Protein AF-A0A7X1HSL8-F1 (afdb_monomer_lite)

Radius of gyration: 17.23 Å; chains: 1; bounding box: 39×42×43 Å

Sequence (163 aa):
MLNDIFTIHPYFFALANVLEHLDRGTGDLFPFRGVCNALIGDAAIHWCKVFGSDAEATHWKCVIDDHDGFRKFLFDELRTTPTEFHAYWKKMTEFRSNVIAHFNAEHFSNGSTPEFDTAIAAAATAHKYMYRTFPPNVNYIGPMDLVSYGKTASEAVMNRMLV

Structure (mmCIF, N/CA/C/O backbone):
data_AF-A0A7X1HSL8-F1
#
_entry.id   AF-A0A7X1HSL8-F1
#
loop_
_atom_site.group_PDB
_atom_site.id
_atom_site.type_symbol
_atom_site.label_atom_id
_atom_site.label_alt_id
_atom_site.label_comp_id
_atom_site.label_asym_id
_atom_site.label_entity_id
_atom_site.label_seq_id
_atom_site.pdbx_PDB_ins_code
_atom_site.Cartn_x
_atom_site.Cartn_y
_atom_site.Cartn_z
_atom_site.occupancy
_atom_site.B_iso_or_equiv
_atom_site.auth_seq_id
_atom_site.auth_comp_id
_atom_site.auth_asym_id
_atom_site.auth_atom_id
_atom_site.pdbx_PDB_model_num
ATOM 1 N N . MET A 1 1 ? -5.444 -7.918 -1.265 1.00 56.62 1 MET A N 1
ATOM 2 C CA . MET A 1 1 ? -5.455 -6.465 -0.996 1.00 56.62 1 MET A CA 1
ATOM 3 C C . MET A 1 1 ? -4.378 -6.039 -0.005 1.00 56.62 1 MET A C 1
ATOM 5 O O . MET A 1 1 ? -3.454 -5.369 -0.432 1.00 56.62 1 MET A O 1
ATOM 9 N N . LEU A 1 2 ? -4.434 -6.415 1.286 1.00 59.56 2 LEU A N 1
ATOM 10 C CA . LEU A 1 2 ? -3.326 -6.104 2.211 1.00 59.56 2 LEU A CA 1
ATOM 11 C C . LEU A 1 2 ? -2.040 -6.818 1.780 1.00 59.56 2 LEU A C 1
ATOM 13 O O . LEU A 1 2 ? -1.035 -6.151 1.586 1.00 59.56 2 LEU A O 1
ATOM 17 N N . ASN A 1 3 ? -2.114 -8.128 1.507 1.00 61.22 3 ASN A N 1
ATOM 18 C CA . ASN A 1 3 ? -0.989 -8.936 1.008 1.00 61.22 3 ASN A CA 1
ATOM 19 C C . ASN A 1 3 ? -0.291 -8.341 -0.226 1.00 61.22 3 ASN A C 1
ATOM 21 O O . ASN A 1 3 ? 0.915 -8.514 -0.365 1.00 61.22 3 ASN A O 1
ATOM 25 N N . ASP A 1 4 ? -1.024 -7.620 -1.079 1.00 66.31 4 ASP A N 1
ATOM 26 C CA . ASP A 1 4 ? -0.474 -7.060 -2.314 1.00 66.31 4 ASP A CA 1
ATOM 27 C C . ASP A 1 4 ? 0.521 -5.938 -1.987 1.00 66.31 4 ASP A C 1
ATOM 29 O O . ASP A 1 4 ? 1.644 -5.956 -2.485 1.00 66.31 4 ASP A O 1
ATOM 33 N N . ILE A 1 5 ? 0.191 -5.044 -1.041 1.00 67.12 5 ILE A N 1
ATOM 34 C CA . ILE A 1 5 ? 1.102 -3.986 -0.553 1.00 67.12 5 ILE A CA 1
ATOM 35 C C . ILE A 1 5 ? 2.419 -4.597 -0.038 1.00 67.12 5 ILE A C 1
ATOM 37 O O . ILE A 1 5 ? 3.496 -4.050 -0.286 1.00 67.12 5 ILE A O 1
ATOM 41 N N . PHE A 1 6 ? 2.348 -5.761 0.618 1.00 68.44 6 PHE A N 1
ATOM 42 C CA . PHE A 1 6 ? 3.512 -6.452 1.191 1.00 68.44 6 PHE A CA 1
ATOM 43 C C . PHE A 1 6 ? 4.386 -7.175 0.195 1.00 68.44 6 PHE A C 1
ATOM 45 O O . PHE A 1 6 ? 5.554 -7.397 0.487 1.00 68.44 6 PHE A O 1
ATOM 52 N N . THR A 1 7 ? 3.857 -7.563 -0.956 1.00 73.56 7 THR A N 1
ATOM 53 C CA . THR A 1 7 ? 4.684 -8.119 -2.028 1.00 73.56 7 THR A CA 1
ATOM 54 C C . THR A 1 7 ? 5.241 -7.018 -2.915 1.00 73.56 7 THR A C 1
ATOM 56 O O . THR A 1 7 ? 6.411 -7.055 -3.279 1.00 73.56 7 THR A O 1
ATOM 59 N N . ILE A 1 8 ? 4.433 -5.997 -3.209 1.00 81.88 8 ILE A N 1
ATOM 60 C CA . ILE A 1 8 ? 4.773 -4.947 -4.170 1.00 81.88 8 ILE A CA 1
ATOM 61 C C . ILE A 1 8 ? 5.974 -4.129 -3.704 1.00 81.88 8 ILE A C 1
ATOM 63 O O . ILE A 1 8 ? 6.875 -3.860 -4.496 1.00 81.88 8 ILE A O 1
ATOM 67 N N . HIS A 1 9 ? 6.020 -3.739 -2.431 1.00 81.81 9 HIS A N 1
ATOM 68 C CA . HIS A 1 9 ? 7.102 -2.885 -1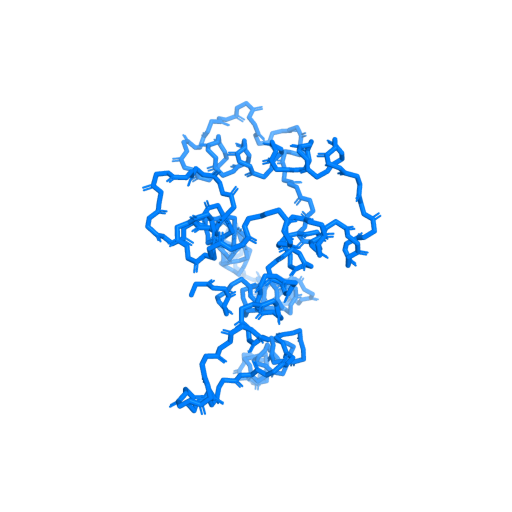.959 1.00 81.81 9 HIS A CA 1
ATOM 69 C C . HIS A 1 9 ? 8.467 -3.600 -1.870 1.00 81.81 9 HIS A C 1
ATOM 71 O O . HIS A 1 9 ? 9.451 -3.058 -2.378 1.00 81.81 9 HIS A O 1
ATOM 77 N N . PRO A 1 10 ? 8.573 -4.826 -1.326 1.00 83.44 10 PRO A N 1
ATOM 78 C CA . PRO A 1 10 ? 9.802 -5.610 -1.428 1.00 83.44 10 PRO A CA 1
ATOM 79 C C . PRO A 1 10 ? 10.209 -5.910 -2.873 1.00 83.44 10 PRO A C 1
ATOM 81 O O . PRO A 1 10 ? 11.396 -5.848 -3.172 1.00 83.44 10 PRO A O 1
ATOM 84 N N . TYR A 1 11 ? 9.262 -6.165 -3.789 1.00 86.31 11 TYR A N 1
ATOM 85 C CA . TYR A 1 11 ? 9.573 -6.289 -5.222 1.00 86.31 11 TYR A CA 1
ATOM 86 C C . TYR A 1 11 ? 10.163 -4.999 -5.783 1.00 86.31 11 TYR A C 1
ATOM 88 O O . TYR A 1 11 ? 11.184 -5.046 -6.467 1.00 86.31 11 TYR A O 1
ATOM 96 N N . PHE A 1 12 ? 9.558 -3.851 -5.461 1.00 87.19 12 PHE A N 1
ATOM 97 C CA . PHE A 1 12 ? 10.081 -2.550 -5.856 1.00 87.19 12 PHE A CA 1
ATOM 98 C C . PHE A 1 12 ? 11.521 -2.378 -5.375 1.00 87.19 12 PHE A C 1
ATOM 100 O O . PHE A 1 12 ? 12.379 -2.074 -6.195 1.00 87.19 12 PHE A O 1
ATOM 107 N N . PHE A 1 13 ? 11.807 -2.608 -4.090 1.00 85.06 13 PHE A N 1
ATOM 108 C CA . PHE A 1 13 ? 13.159 -2.426 -3.560 1.00 85.06 13 PHE A CA 1
ATOM 109 C C . PHE A 1 13 ? 14.166 -3.415 -4.143 1.00 85.06 13 PHE A C 1
ATOM 111 O O . PHE A 1 13 ? 15.287 -3.028 -4.474 1.00 85.06 13 PHE A O 1
ATOM 118 N N . ALA A 1 14 ? 13.772 -4.678 -4.301 1.00 87.81 14 ALA A N 1
ATOM 119 C CA . ALA A 1 14 ? 14.628 -5.704 -4.877 1.00 87.81 14 ALA A CA 1
ATOM 120 C C . ALA A 1 14 ? 15.033 -5.358 -6.319 1.00 87.81 14 ALA A C 1
ATOM 122 O O . ALA A 1 14 ? 16.210 -5.456 -6.658 1.00 87.81 14 ALA A O 1
ATOM 123 N N . LEU A 1 15 ? 14.087 -4.874 -7.131 1.00 89.00 15 LEU A N 1
ATOM 124 C CA . LEU A 1 15 ? 14.354 -4.386 -8.484 1.00 89.00 15 LEU A CA 1
ATOM 125 C C . LEU A 1 15 ? 15.155 -3.079 -8.470 1.00 89.00 15 LEU A C 1
ATOM 127 O O . LEU A 1 15 ? 16.154 -2.978 -9.180 1.00 89.00 15 LEU A O 1
ATOM 131 N N . ALA A 1 16 ? 14.760 -2.109 -7.636 1.00 87.56 16 ALA A N 1
ATOM 132 C CA . ALA A 1 16 ? 15.389 -0.792 -7.516 1.00 87.56 16 ALA A CA 1
ATOM 133 C C . ALA A 1 16 ? 16.899 -0.892 -7.266 1.00 87.56 16 ALA A C 1
ATOM 135 O O . ALA A 1 16 ? 17.678 -0.177 -7.896 1.00 87.56 16 ALA A O 1
ATOM 136 N N . ASN A 1 17 ? 17.310 -1.832 -6.410 1.00 90.00 17 ASN A N 1
ATOM 137 C CA . ASN A 1 17 ? 18.710 -2.063 -6.049 1.00 90.00 17 ASN A CA 1
ATOM 138 C C . ASN A 1 17 ? 19.586 -2.567 -7.204 1.00 90.00 17 ASN A C 1
ATOM 140 O O . ASN A 1 17 ? 20.809 -2.483 -7.120 1.00 90.00 17 ASN A O 1
ATOM 144 N N . VAL A 1 18 ? 18.989 -3.095 -8.274 1.00 90.44 18 VAL A N 1
ATOM 145 C CA . VAL A 1 18 ? 19.715 -3.619 -9.440 1.00 90.44 18 VAL A CA 1
ATOM 146 C C . VAL A 1 18 ? 19.279 -2.962 -10.752 1.00 90.44 18 VAL A C 1
ATOM 148 O O . VAL A 1 18 ? 19.625 -3.456 -11.824 1.00 90.44 18 VAL A O 1
ATOM 151 N N . LEU A 1 19 ? 18.554 -1.837 -10.699 1.00 90.88 19 LEU A N 1
ATOM 152 C CA . LEU A 1 19 ? 18.017 -1.168 -11.891 1.00 90.88 19 LEU A CA 1
ATOM 153 C C . LEU A 1 19 ? 19.094 -0.830 -12.919 1.00 90.88 19 LEU A C 1
ATOM 155 O O . LEU A 1 19 ? 18.887 -1.047 -14.106 1.00 90.88 19 LEU A O 1
ATOM 159 N N . GLU A 1 20 ? 20.262 -0.354 -12.485 1.00 88.62 20 GLU A N 1
ATOM 160 C CA . GLU A 1 20 ? 21.366 -0.038 -13.403 1.00 88.62 20 GLU A CA 1
ATOM 161 C C . GLU A 1 20 ? 21.862 -1.257 -14.184 1.00 88.62 20 GLU A C 1
ATOM 163 O O . GLU A 1 20 ? 22.353 -1.129 -15.306 1.00 88.62 20 GLU A O 1
ATOM 168 N N . HIS A 1 21 ? 21.768 -2.444 -13.584 1.00 90.94 21 HIS A N 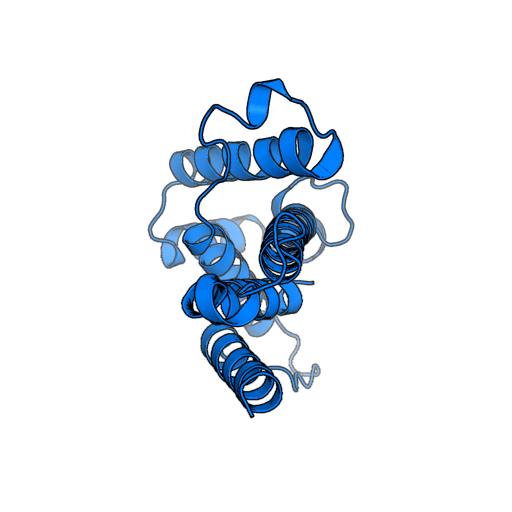1
ATOM 169 C CA . HIS A 1 21 ? 22.098 -3.690 -14.253 1.00 90.94 21 HIS A CA 1
ATOM 170 C C . HIS A 1 21 ? 20.974 -4.111 -15.202 1.00 90.94 21 HIS A C 1
ATOM 172 O O . HIS A 1 21 ? 21.245 -4.398 -16.365 1.00 90.94 21 HIS A O 1
ATOM 178 N N . LEU A 1 22 ? 19.728 -4.098 -14.721 1.00 90.25 22 LEU A N 1
ATOM 179 C CA . LEU A 1 22 ? 18.558 -4.555 -15.471 1.00 90.25 22 LEU A CA 1
ATOM 180 C C . LEU A 1 22 ? 18.222 -3.667 -16.681 1.00 90.25 22 LEU A C 1
ATOM 182 O O . LEU A 1 22 ? 17.864 -4.181 -17.737 1.00 90.25 22 LEU A O 1
ATOM 186 N N . ASP A 1 23 ? 18.375 -2.348 -16.560 1.00 93.19 23 ASP A N 1
ATOM 187 C CA . ASP A 1 23 ? 18.112 -1.392 -17.645 1.00 93.19 23 ASP A CA 1
ATOM 188 C C . ASP A 1 23 ? 19.341 -1.156 -18.545 1.00 93.19 23 ASP A C 1
ATOM 190 O O . ASP A 1 23 ? 19.285 -0.368 -19.498 1.00 93.19 23 ASP A O 1
ATOM 194 N N . ARG A 1 24 ? 20.471 -1.831 -18.291 1.00 93.00 24 ARG A N 1
ATOM 195 C CA . ARG A 1 24 ? 21.698 -1.642 -19.07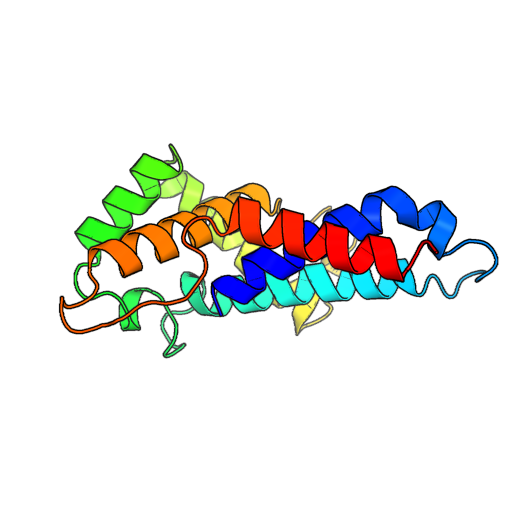4 1.00 93.00 24 ARG A CA 1
ATOM 196 C C . ARG A 1 24 ? 21.464 -1.972 -20.548 1.00 93.00 24 ARG A C 1
ATOM 198 O O . ARG A 1 24 ? 21.012 -3.054 -20.897 1.00 93.00 24 ARG A O 1
ATOM 205 N N . GLY A 1 25 ? 21.857 -1.053 -21.430 1.00 92.25 25 GLY A N 1
ATOM 206 C CA . GLY A 1 25 ? 21.766 -1.254 -22.881 1.00 92.25 25 GLY A CA 1
ATOM 207 C C . GLY A 1 25 ? 20.358 -1.080 -23.458 1.00 92.25 25 GLY A C 1
ATOM 208 O O . GLY A 1 25 ? 20.172 -1.302 -24.650 1.00 92.25 25 GLY A O 1
ATOM 209 N N . THR A 1 26 ? 19.385 -0.645 -22.651 1.00 91.56 26 THR A N 1
ATOM 210 C CA . THR A 1 26 ? 18.005 -0.392 -23.105 1.00 91.56 26 THR A CA 1
ATOM 211 C C . THR A 1 26 ? 17.788 1.023 -23.660 1.00 91.56 26 THR A C 1
ATOM 213 O O . THR A 1 26 ? 16.704 1.335 -24.150 1.00 91.56 26 THR A O 1
ATOM 216 N N . GLY A 1 27 ? 18.818 1.879 -23.629 1.00 90.19 27 GLY A N 1
ATOM 217 C CA . GLY A 1 27 ? 18.714 3.280 -24.041 1.00 90.19 27 GLY A CA 1
ATOM 218 C C . GLY A 1 27 ? 17.724 4.042 -23.160 1.00 90.19 27 GLY A C 1
ATOM 219 O O . GLY A 1 27 ? 17.715 3.854 -21.947 1.00 90.19 27 GLY A O 1
ATOM 220 N N . ASP A 1 28 ? 16.865 4.850 -23.780 1.00 90.38 28 ASP A N 1
ATOM 221 C CA . ASP A 1 28 ? 15.856 5.653 -23.076 1.00 90.38 28 ASP A CA 1
ATOM 222 C C . ASP A 1 28 ? 14.561 4.882 -22.752 1.00 90.38 28 ASP A C 1
ATOM 224 O O . ASP A 1 28 ? 13.584 5.468 -22.285 1.00 90.38 28 ASP A O 1
ATOM 228 N N . LEU A 1 29 ? 14.521 3.568 -23.011 1.00 90.56 29 LEU A N 1
ATOM 229 C CA . LEU A 1 29 ? 13.329 2.750 -22.764 1.00 90.56 29 LEU A CA 1
ATOM 230 C C . LEU A 1 29 ? 13.120 2.442 -21.275 1.00 90.56 29 LEU A C 1
ATOM 232 O O . LEU A 1 29 ? 11.973 2.317 -20.854 1.00 90.56 29 LEU A O 1
ATOM 236 N N . PHE A 1 30 ? 14.207 2.298 -20.503 1.00 90.56 30 PHE A N 1
ATOM 237 C CA . PHE A 1 30 ? 14.221 2.019 -19.055 1.00 90.56 30 PHE A CA 1
ATOM 238 C C . PHE A 1 30 ? 13.086 1.088 -18.565 1.00 90.56 30 PHE A C 1
ATOM 240 O O . PHE A 1 30 ? 12.283 1.478 -17.705 1.00 90.56 30 PHE A O 1
ATOM 247 N N . PRO A 1 31 ? 12.953 -0.128 -19.130 1.00 90.81 31 PRO A N 1
ATOM 248 C CA . PRO A 1 31 ? 11.793 -0.985 -18.902 1.00 90.81 31 PRO A CA 1
ATOM 249 C C . PRO A 1 31 ? 11.586 -1.342 -17.424 1.00 90.81 31 PRO A C 1
ATOM 251 O O . PRO A 1 31 ? 10.452 -1.307 -16.944 1.00 90.81 31 PRO A O 1
ATOM 254 N N . PHE A 1 32 ? 12.649 -1.636 -16.671 1.00 91.62 32 PHE A N 1
ATOM 255 C CA . PHE A 1 32 ? 12.536 -2.015 -15.261 1.00 91.62 32 PHE A CA 1
ATOM 256 C C . PHE A 1 32 ? 12.288 -0.814 -14.358 1.00 91.62 32 PHE A C 1
ATOM 258 O O . PHE A 1 32 ? 11.533 -0.933 -13.392 1.00 91.62 32 PHE A O 1
ATOM 265 N N . ARG A 1 33 ? 12.798 0.373 -14.704 1.00 90.69 33 ARG A N 1
ATOM 266 C CA . ARG A 1 33 ? 12.346 1.619 -14.067 1.00 90.69 33 ARG A CA 1
ATOM 267 C C . ARG A 1 33 ? 10.845 1.837 -14.271 1.00 90.69 33 ARG A C 1
ATOM 269 O O . ARG A 1 33 ? 10.156 2.222 -13.328 1.00 90.69 33 ARG A O 1
ATOM 276 N N . GLY A 1 34 ? 10.327 1.551 -15.467 1.00 90.12 34 GLY A N 1
ATOM 277 C CA . GLY A 1 34 ? 8.889 1.561 -15.750 1.00 90.12 34 GLY A CA 1
ATOM 278 C C . GLY A 1 34 ? 8.105 0.600 -14.851 1.00 90.12 34 GLY A C 1
ATOM 279 O O . GLY A 1 34 ? 7.098 0.993 -14.260 1.00 90.12 34 GLY A O 1
ATOM 280 N N . VAL A 1 35 ? 8.605 -0.627 -14.671 1.00 92.00 35 VAL A N 1
ATOM 281 C CA . VAL A 1 35 ? 8.028 -1.615 -13.740 1.00 92.00 35 VAL A CA 1
ATOM 282 C C . VAL A 1 35 ? 8.043 -1.099 -12.299 1.00 92.00 35 VAL A C 1
ATOM 284 O O . VAL A 1 35 ? 7.018 -1.154 -11.626 1.00 92.00 35 VAL A O 1
ATOM 287 N N . CYS A 1 36 ? 9.158 -0.543 -11.824 1.00 91.25 36 CYS A N 1
ATOM 288 C CA . CYS A 1 36 ? 9.262 0.053 -10.490 1.00 91.25 36 CYS A CA 1
ATOM 289 C C . CYS A 1 36 ? 8.233 1.175 -10.264 1.00 91.25 36 CYS A C 1
ATOM 291 O O . CYS A 1 36 ? 7.583 1.210 -9.218 1.00 91.25 36 CYS A O 1
ATOM 293 N N . ASN A 1 37 ? 8.035 2.056 -11.249 1.00 89.38 37 ASN A N 1
ATOM 294 C CA . ASN A 1 37 ? 7.020 3.109 -11.176 1.00 89.38 37 ASN A CA 1
ATOM 295 C C . ASN A 1 37 ? 5.601 2.525 -11.079 1.00 89.38 37 ASN A C 1
ATOM 297 O O . ASN A 1 37 ? 4.798 2.990 -10.269 1.00 89.38 37 ASN A O 1
ATOM 301 N N . ALA A 1 38 ? 5.306 1.483 -11.864 1.00 91.31 38 ALA A N 1
ATOM 302 C CA . ALA A 1 38 ? 4.022 0.787 -11.809 1.00 91.31 38 ALA A CA 1
ATOM 303 C C . ALA A 1 38 ? 3.791 0.114 -10.447 1.00 91.31 38 ALA A C 1
ATOM 305 O O . ALA A 1 38 ? 2.702 0.233 -9.891 1.00 91.31 38 ALA A O 1
ATOM 306 N N . LEU A 1 39 ? 4.818 -0.525 -9.875 1.00 91.88 39 LEU A N 1
ATOM 307 C CA . LEU A 1 39 ? 4.755 -1.140 -8.547 1.00 91.88 39 LEU A CA 1
ATOM 308 C C . LEU A 1 39 ? 4.432 -0.100 -7.463 1.00 91.88 39 LEU A C 1
ATOM 310 O O . LEU A 1 39 ? 3.493 -0.293 -6.699 1.00 91.88 39 LEU A O 1
ATOM 314 N N . ILE A 1 40 ? 5.132 1.038 -7.416 1.00 90.12 40 ILE A N 1
ATOM 315 C CA . ILE A 1 40 ? 4.813 2.105 -6.446 1.00 90.12 40 ILE A CA 1
ATOM 316 C C . ILE A 1 40 ? 3.374 2.606 -6.619 1.00 90.12 40 ILE A C 1
ATOM 318 O O . ILE A 1 40 ? 2.659 2.791 -5.629 1.00 90.12 40 ILE A O 1
ATOM 322 N N . GLY A 1 41 ? 2.941 2.823 -7.864 1.00 92.25 41 GLY A N 1
ATOM 323 C CA . GLY A 1 41 ? 1.576 3.257 -8.152 1.00 92.25 41 GLY A CA 1
ATOM 324 C C . GLY A 1 41 ? 0.535 2.260 -7.650 1.00 92.25 41 GLY A C 1
ATOM 325 O O . GLY A 1 41 ? -0.427 2.647 -6.984 1.00 92.25 41 GLY A O 1
ATOM 326 N N . ASP A 1 42 ? 0.762 0.973 -7.895 1.00 92.62 42 ASP A N 1
ATOM 327 C CA . ASP A 1 42 ? -0.137 -0.092 -7.465 1.00 92.62 42 ASP A CA 1
ATOM 328 C C . ASP A 1 42 ? -0.166 -0.251 -5.936 1.00 92.62 42 ASP A C 1
ATOM 330 O O . ASP A 1 42 ? -1.240 -0.406 -5.350 1.00 92.62 42 ASP A O 1
ATOM 334 N N . ALA A 1 43 ? 0.977 -0.105 -5.257 1.00 91.88 43 ALA A N 1
ATOM 335 C CA . ALA A 1 43 ? 1.025 -0.070 -3.795 1.00 91.88 43 ALA A CA 1
ATOM 336 C C . ALA A 1 43 ? 0.205 1.100 -3.225 1.00 91.88 43 ALA A C 1
ATOM 338 O O . ALA A 1 43 ? -0.565 0.901 -2.283 1.00 91.88 43 ALA A O 1
ATOM 339 N N . ALA A 1 44 ? 0.311 2.302 -3.807 1.00 93.50 44 ALA A N 1
ATOM 340 C CA . ALA A 1 44 ? -0.473 3.462 -3.374 1.00 93.50 44 ALA A CA 1
ATOM 341 C C . ALA A 1 44 ? -1.980 3.247 -3.569 1.00 93.50 44 ALA A C 1
ATOM 343 O O . ALA A 1 44 ? -2.778 3.599 -2.695 1.00 93.50 44 ALA A O 1
ATOM 344 N N . ILE A 1 45 ? -2.380 2.647 -4.696 1.00 93.12 45 ILE A N 1
ATOM 345 C CA . ILE A 1 45 ? -3.780 2.308 -4.983 1.00 93.12 45 ILE A CA 1
ATOM 346 C C . ILE A 1 45 ? -4.302 1.302 -3.957 1.00 93.12 45 ILE A C 1
ATOM 348 O O . ILE A 1 45 ? -5.337 1.551 -3.336 1.00 93.12 45 ILE A O 1
ATOM 352 N N . HIS A 1 46 ? -3.597 0.190 -3.744 1.00 92.44 46 HIS A N 1
ATOM 353 C CA . HIS A 1 46 ? -4.017 -0.840 -2.792 1.00 92.44 46 HIS A CA 1
ATOM 354 C C . HIS A 1 46 ? -4.066 -0.323 -1.357 1.00 92.44 46 HIS A C 1
ATOM 356 O O . HIS A 1 46 ? -5.007 -0.638 -0.628 1.00 92.44 46 HIS A O 1
ATOM 362 N N . TRP A 1 47 ? -3.122 0.533 -0.969 1.00 94.88 47 TRP A N 1
ATOM 363 C CA . TRP A 1 47 ? -3.166 1.196 0.328 1.00 94.88 47 TRP A CA 1
ATOM 364 C C . TRP A 1 47 ? -4.387 2.114 0.452 1.00 94.88 47 TRP A C 1
ATOM 366 O O . TRP A 1 47 ? -5.116 2.047 1.442 1.00 94.88 47 TRP A O 1
ATOM 376 N N . CYS A 1 48 ? -4.686 2.911 -0.578 1.00 94.69 48 CYS A N 1
ATOM 377 C CA . CYS A 1 48 ? -5.857 3.790 -0.592 1.00 94.69 48 CYS A CA 1
ATOM 378 C C . CYS A 1 48 ? -7.196 3.033 -0.605 1.00 94.69 48 CYS A C 1
ATOM 380 O O . CYS A 1 48 ? -8.182 3.582 -0.122 1.00 94.69 48 CYS A O 1
ATOM 382 N N . LYS A 1 49 ? -7.255 1.789 -1.093 1.00 92.88 49 LYS A N 1
ATOM 383 C CA . LYS A 1 49 ? -8.457 0.940 -0.968 1.00 92.88 49 LYS A CA 1
ATOM 384 C C . LYS A 1 49 ? -8.751 0.532 0.479 1.00 92.88 49 LYS A C 1
ATOM 386 O O . LYS A 1 49 ? -9.904 0.282 0.818 1.00 92.88 49 LYS A O 1
ATOM 391 N N . VAL A 1 50 ? -7.719 0.449 1.323 1.00 93.75 50 VAL A N 1
ATOM 392 C CA . VAL A 1 50 ? -7.849 0.122 2.752 1.00 93.75 50 VAL A CA 1
ATOM 393 C C . VAL A 1 50 ? -8.069 1.384 3.578 1.00 93.75 50 VAL A C 1
ATOM 395 O O . VAL A 1 50 ? -8.948 1.408 4.430 1.00 93.75 50 VAL A O 1
ATOM 398 N N . PHE A 1 51 ? -7.252 2.416 3.357 1.00 95.44 51 PHE A N 1
ATOM 399 C CA . PHE A 1 51 ? -7.138 3.576 4.249 1.00 95.44 51 PHE A CA 1
ATOM 400 C C . PHE A 1 51 ? -7.614 4.895 3.642 1.00 95.44 51 PHE A C 1
ATOM 402 O O . PHE A 1 51 ? -7.652 5.893 4.352 1.00 95.44 51 PHE A O 1
ATOM 409 N N . GLY A 1 52 ? -7.923 4.932 2.346 1.00 94.38 52 GLY A N 1
ATOM 410 C CA . GLY A 1 52 ? -8.278 6.148 1.620 1.00 94.38 52 GLY A CA 1
ATOM 411 C C . GLY A 1 52 ? -9.702 6.614 1.910 1.00 94.38 52 GLY A C 1
ATOM 412 O O . GLY A 1 52 ? -9.964 7.207 2.952 1.00 94.38 52 GLY A O 1
ATOM 413 N N . SER A 1 53 ? -10.604 6.414 0.947 1.00 91.00 53 SER A N 1
ATOM 414 C CA . SER A 1 53 ? -12.020 6.764 1.102 1.00 91.00 53 SER A CA 1
ATOM 415 C C . SER A 1 53 ? -12.781 5.602 1.732 1.00 91.00 53 SER A C 1
ATOM 417 O O . SER A 1 53 ? -12.577 4.452 1.350 1.00 91.00 53 SER A O 1
ATOM 419 N N . ASP A 1 54 ? -13.700 5.906 2.647 1.00 89.56 54 ASP A N 1
ATOM 420 C CA . ASP A 1 54 ? -14.602 4.923 3.254 1.00 89.56 54 ASP A CA 1
ATOM 421 C C . ASP A 1 54 ? -15.784 4.520 2.362 1.00 89.56 54 ASP A C 1
ATOM 423 O O . ASP A 1 54 ? -16.639 3.753 2.791 1.00 89.56 54 ASP A O 1
ATOM 427 N N . ALA A 1 55 ? -15.803 4.975 1.105 1.00 89.69 55 ALA A N 1
ATOM 428 C CA . ALA A 1 55 ? -16.711 4.469 0.081 1.00 89.69 55 ALA A CA 1
ATOM 429 C C . ALA A 1 55 ? -16.295 3.088 -0.467 1.00 89.69 55 ALA A C 1
ATOM 431 O O . ALA A 1 55 ? -17.115 2.391 -1.063 1.00 89.69 55 ALA A O 1
ATOM 432 N N . GLU A 1 56 ? -15.033 2.686 -0.290 1.00 87.25 56 GLU A N 1
ATOM 433 C CA . GLU A 1 56 ? -14.542 1.382 -0.735 1.00 87.25 56 GLU A CA 1
ATOM 434 C C . GLU A 1 56 ? -15.018 0.285 0.225 1.00 87.25 56 GLU A C 1
ATOM 436 O O . GLU A 1 56 ? -14.766 0.355 1.424 1.00 87.25 56 GLU A O 1
ATOM 441 N N . ALA A 1 57 ? -15.634 -0.785 -0.289 1.00 88.75 57 ALA A N 1
ATOM 442 C CA . ALA A 1 57 ? -16.092 -1.909 0.544 1.00 88.75 57 ALA A CA 1
ATOM 443 C C . ALA A 1 57 ? -14.950 -2.581 1.329 1.00 88.75 57 ALA A C 1
ATOM 445 O O . ALA A 1 57 ? -15.162 -3.237 2.346 1.00 88.75 57 ALA A O 1
ATOM 446 N N . THR A 1 58 ? -13.726 -2.421 0.838 1.00 88.50 58 THR A N 1
ATOM 447 C CA . THR A 1 58 ? -12.507 -2.940 1.445 1.00 88.50 58 THR A CA 1
ATOM 448 C C . THR A 1 58 ? -11.857 -1.986 2.444 1.00 88.50 58 THR A C 1
ATOM 450 O O . THR A 1 58 ? -10.820 -2.320 3.021 1.00 88.50 58 THR A O 1
ATOM 453 N N . HIS A 1 59 ? -12.424 -0.794 2.630 1.00 94.12 59 HIS A N 1
ATOM 454 C CA . HIS A 1 59 ? -11.920 0.175 3.584 1.00 94.12 59 HIS A CA 1
ATOM 455 C C . HIS A 1 59 ? -11.964 -0.409 4.999 1.00 94.12 59 HIS A C 1
ATOM 457 O O . HIS A 1 59 ? -12.890 -1.137 5.355 1.00 94.12 59 HIS A O 1
ATOM 463 N N . TRP A 1 60 ? -10.985 -0.076 5.841 1.00 93.88 60 TRP A N 1
ATOM 464 C CA . TRP A 1 60 ? -10.867 -0.684 7.171 1.00 93.88 60 TRP A CA 1
ATOM 465 C C . TRP A 1 60 ? -12.124 -0.477 8.032 1.00 93.88 60 TRP A C 1
ATOM 467 O O . TRP A 1 60 ? -12.504 -1.389 8.755 1.00 93.88 60 TRP A O 1
ATOM 477 N N . LYS A 1 61 ? -12.823 0.663 7.897 1.00 93.69 61 LYS A N 1
ATOM 478 C CA . LYS A 1 61 ? -14.111 0.921 8.586 1.00 93.69 61 LYS A CA 1
ATOM 479 C C . LYS A 1 61 ? -15.278 0.047 8.104 1.00 93.69 61 LYS A C 1
ATOM 481 O O . LYS A 1 61 ? -16.327 0.012 8.727 1.00 93.69 61 LYS A O 1
ATOM 486 N N . CYS A 1 62 ? -15.159 -0.574 6.938 1.00 91.69 62 CYS A N 1
ATOM 487 C CA . CYS A 1 62 ? -16.185 -1.475 6.414 1.00 91.69 62 CYS A CA 1
ATOM 488 C C . CYS A 1 62 ? -15.914 -2.928 6.814 1.00 91.69 62 CYS A C 1
ATOM 490 O O . CYS A 1 62 ? -16.805 -3.765 6.721 1.00 91.69 62 CYS A O 1
ATOM 492 N N . VAL A 1 63 ? -14.678 -3.228 7.220 1.00 88.94 63 VAL A N 1
ATOM 493 C CA . VAL A 1 63 ? -14.196 -4.588 7.484 1.00 88.94 63 VAL A CA 1
ATOM 494 C C . VAL A 1 63 ? -14.000 -4.849 8.979 1.00 88.94 63 VAL A C 1
ATOM 496 O O . VAL A 1 63 ? -14.097 -5.993 9.416 1.00 88.94 63 VAL A O 1
ATOM 499 N N . ILE A 1 64 ? -13.695 -3.817 9.765 1.00 91.12 64 ILE A N 1
ATOM 500 C CA . ILE A 1 64 ? -13.398 -3.922 11.193 1.00 91.12 64 ILE A CA 1
ATOM 501 C C . ILE A 1 64 ? -14.502 -3.224 11.981 1.00 91.12 64 ILE A C 1
ATOM 503 O O . ILE A 1 64 ? -14.636 -2.016 11.862 1.00 91.12 64 ILE A O 1
ATOM 507 N N . ASP A 1 65 ? -15.227 -3.954 12.830 1.00 91.31 65 ASP A N 1
ATOM 508 C CA . ASP A 1 65 ? -16.338 -3.383 13.609 1.00 91.31 65 ASP A CA 1
ATOM 509 C C . ASP A 1 65 ? -15.865 -2.438 14.734 1.00 91.31 65 ASP A C 1
ATOM 511 O O . ASP A 1 65 ? -16.436 -1.368 14.952 1.00 91.31 65 ASP A O 1
ATOM 515 N N . ASP A 1 66 ? -14.803 -2.812 15.459 1.00 94.12 66 ASP A N 1
ATOM 516 C CA . ASP A 1 66 ? -14.234 -2.004 16.548 1.00 94.12 66 ASP A CA 1
ATOM 517 C C . ASP A 1 66 ? -13.279 -0.929 16.005 1.00 94.12 66 ASP A C 1
ATOM 519 O O . ASP A 1 66 ? -12.050 -1.063 16.004 1.00 94.12 66 ASP A O 1
ATOM 523 N N . HIS A 1 67 ? -13.862 0.165 15.513 1.00 95.06 67 HIS A N 1
ATOM 524 C CA . HIS A 1 67 ? -13.106 1.263 14.913 1.00 95.06 67 HIS A CA 1
ATOM 525 C C . HIS A 1 67 ? -12.153 1.967 15.881 1.00 95.06 67 HIS A C 1
ATOM 527 O O . HIS A 1 67 ? -11.046 2.351 15.488 1.00 95.06 67 HIS A O 1
ATOM 533 N N . ASP A 1 68 ? -12.586 2.185 17.120 1.00 95.88 68 ASP A N 1
ATOM 534 C CA . ASP A 1 68 ? -11.807 2.938 18.100 1.00 95.88 68 ASP A CA 1
ATOM 535 C C . ASP A 1 68 ? -10.659 2.087 18.643 1.00 95.88 68 ASP A C 1
ATOM 537 O O . ASP A 1 68 ? -9.526 2.575 18.739 1.00 95.88 68 ASP A O 1
ATOM 541 N N . GLY A 1 69 ? -10.907 0.800 18.904 1.00 95.94 69 GLY A N 1
ATOM 542 C CA . GLY A 1 69 ? -9.857 -0.146 19.263 1.00 95.94 69 GLY A CA 1
ATOM 543 C C . GLY A 1 69 ? 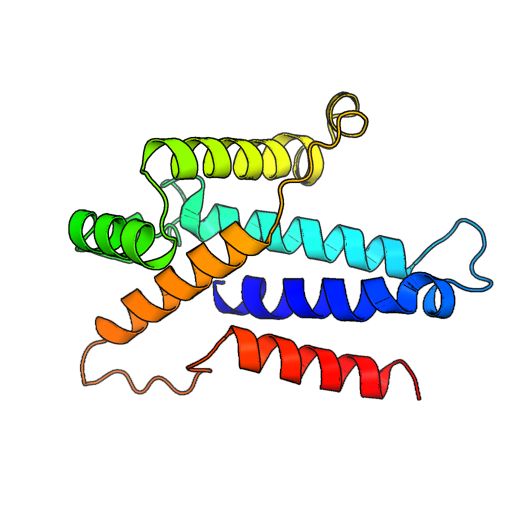-8.842 -0.330 18.141 1.00 95.94 69 GLY A C 1
ATOM 544 O O . GLY A 1 69 ? -7.638 -0.304 18.409 1.00 95.94 69 GLY A O 1
ATOM 545 N N . PHE A 1 70 ? -9.288 -0.421 16.883 1.00 96.19 70 PHE A N 1
ATOM 546 C CA . PHE A 1 70 ? -8.374 -0.490 15.745 1.00 96.19 70 PHE A CA 1
ATOM 547 C C . PHE A 1 70 ? -7.524 0.773 15.594 1.00 96.19 70 PHE A C 1
ATOM 549 O O . PHE A 1 70 ? -6.309 0.667 15.454 1.00 96.19 70 PHE A O 1
ATOM 556 N N . ARG A 1 71 ? -8.117 1.972 15.660 1.00 96.06 71 ARG A N 1
ATOM 557 C CA . ARG A 1 71 ? -7.358 3.234 15.565 1.00 96.06 71 ARG A CA 1
ATOM 558 C C . ARG A 1 71 ? -6.313 3.357 16.658 1.00 96.06 71 ARG A C 1
ATOM 560 O O . ARG A 1 71 ? -5.174 3.713 16.368 1.00 96.06 71 ARG A O 1
ATOM 567 N N . LYS A 1 72 ? -6.692 3.055 17.901 1.00 96.81 72 LYS A N 1
ATOM 568 C CA . LYS A 1 72 ? -5.757 3.069 19.025 1.00 96.81 72 LYS A CA 1
ATOM 569 C C . LYS A 1 72 ? -4.607 2.094 18.779 1.00 96.81 72 LYS A C 1
ATOM 571 O O . LYS A 1 72 ? -3.452 2.490 18.857 1.00 96.81 72 LYS A O 1
ATOM 576 N N . PHE A 1 73 ? -4.927 0.857 18.400 1.00 96.56 73 PHE A N 1
ATOM 577 C CA . PHE A 1 73 ? -3.926 -0.157 18.080 1.00 96.56 73 PHE A CA 1
ATOM 578 C C . PHE A 1 73 ? -2.996 0.274 16.937 1.00 96.56 73 PHE A C 1
ATOM 580 O O . PHE A 1 73 ? -1.784 0.095 17.029 1.00 96.56 73 PHE A O 1
ATOM 587 N N . LEU A 1 74 ? -3.553 0.882 15.885 1.00 96.88 74 LEU A N 1
ATOM 588 C CA . LEU A 1 74 ? -2.806 1.398 14.744 1.00 96.88 74 LEU A CA 1
ATOM 589 C C . LEU A 1 74 ? -1.782 2.449 15.174 1.00 96.88 74 LEU A C 1
ATOM 591 O O . LEU A 1 74 ? -0.608 2.342 14.831 1.00 96.88 74 LEU A O 1
ATOM 595 N N . PHE A 1 75 ? -2.217 3.449 15.934 1.00 97.44 75 PHE A N 1
ATOM 596 C CA . PHE A 1 75 ? -1.356 4.542 16.378 1.00 97.44 75 PHE A CA 1
ATOM 597 C C . PHE A 1 75 ? -0.290 4.082 17.375 1.00 97.44 75 PHE A C 1
ATOM 599 O O . PHE A 1 75 ? 0.863 4.503 17.262 1.00 97.44 75 PHE A O 1
ATOM 606 N N . ASP A 1 76 ? -0.639 3.165 18.280 1.00 97.12 76 ASP A N 1
ATOM 607 C CA . ASP A 1 76 ? 0.296 2.588 19.248 1.00 97.12 76 ASP A CA 1
ATOM 608 C C . ASP A 1 76 ? 1.410 1.783 18.549 1.00 97.12 76 ASP A C 1
ATOM 610 O O . ASP A 1 76 ? 2.592 1.962 18.852 1.00 97.12 76 ASP A O 1
ATOM 614 N N . GLU A 1 77 ? 1.066 0.927 17.579 1.00 95.38 77 GLU A N 1
ATOM 615 C CA . GLU A 1 77 ? 2.046 0.105 16.847 1.00 95.38 77 GLU A CA 1
ATOM 616 C C . GLU A 1 77 ? 2.935 0.947 15.921 1.00 95.38 77 GLU A C 1
ATOM 618 O O . GLU A 1 77 ? 4.140 0.705 15.843 1.00 95.38 77 GLU A O 1
ATOM 623 N N . LEU A 1 78 ? 2.373 1.964 15.257 1.00 95.31 78 LEU A N 1
ATOM 624 C CA . LEU A 1 78 ? 3.134 2.883 14.398 1.00 95.31 78 LEU A CA 1
ATOM 625 C C . LEU A 1 78 ? 3.915 3.935 15.195 1.00 95.31 78 LEU A C 1
ATOM 627 O O . LEU A 1 78 ? 4.730 4.647 14.611 1.00 95.31 78 LEU A O 1
ATOM 631 N N . ARG A 1 79 ? 3.678 4.044 16.511 1.00 96.94 79 ARG A N 1
ATOM 632 C CA . ARG A 1 79 ? 4.235 5.092 17.384 1.00 96.94 79 ARG A CA 1
ATOM 633 C C . ARG A 1 79 ? 3.991 6.492 16.820 1.00 96.94 79 ARG A C 1
ATOM 635 O O . ARG A 1 79 ? 4.893 7.325 16.786 1.00 96.94 79 ARG A O 1
ATOM 642 N N . THR A 1 80 ? 2.768 6.730 16.359 1.00 96.75 80 THR A N 1
ATOM 643 C CA . THR A 1 80 ? 2.363 7.981 15.713 1.00 96.75 80 THR A CA 1
ATOM 644 C C . THR A 1 80 ? 1.123 8.558 16.379 1.00 96.75 80 THR A C 1
ATOM 646 O O . THR A 1 80 ? 0.343 7.847 17.009 1.00 96.75 80 THR A O 1
ATOM 649 N N . THR A 1 81 ? 0.922 9.861 16.245 1.00 97.31 81 THR A N 1
ATOM 650 C CA . THR A 1 81 ? -0.292 10.544 16.690 1.00 97.31 81 THR A CA 1
ATOM 651 C C . THR A 1 81 ? -1.366 10.555 15.594 1.00 97.31 81 THR A C 1
ATOM 653 O O . THR A 1 81 ? -1.050 10.448 14.405 1.00 97.31 81 THR A O 1
ATOM 656 N N . PRO A 1 82 ? -2.650 10.777 15.944 1.00 96.50 82 PRO A N 1
ATOM 657 C CA . PRO A 1 82 ? -3.710 10.932 14.948 1.00 96.50 82 PRO A CA 1
ATOM 658 C C . PRO A 1 82 ? -3.419 12.037 13.922 1.00 96.50 82 PRO A C 1
ATOM 660 O O . PRO A 1 82 ? -3.717 11.883 12.740 1.00 96.50 82 PRO A O 1
ATOM 663 N N . THR A 1 83 ? -2.817 13.145 14.366 1.00 97.69 83 THR A N 1
ATOM 664 C CA . THR A 1 83 ? -2.473 14.288 13.511 1.00 97.69 83 THR A CA 1
ATOM 665 C C . THR A 1 83 ? -1.372 13.938 12.512 1.00 97.69 83 THR A C 1
ATOM 667 O O . THR A 1 83 ? -1.492 14.258 11.331 1.00 97.69 83 THR A O 1
ATOM 670 N N . GLU A 1 84 ? -0.316 13.259 12.959 1.00 97.25 84 GLU A N 1
ATOM 671 C CA . GLU A 1 84 ? 0.784 12.819 12.092 1.00 97.25 84 GLU A CA 1
ATOM 672 C C . GLU A 1 84 ? 0.309 11.786 11.071 1.00 97.25 84 GLU A C 1
ATOM 674 O O . GLU A 1 84 ? 0.578 11.932 9.876 1.00 97.25 84 GLU A O 1
ATOM 679 N N . PHE A 1 85 ? -0.470 10.795 11.513 1.00 97.06 85 PHE A N 1
ATOM 680 C CA . PHE A 1 85 ? -1.039 9.807 10.605 1.00 97.06 85 PHE A CA 1
ATOM 681 C C . PHE A 1 85 ? -1.994 10.450 9.595 1.00 97.06 85 PHE A C 1
ATOM 683 O O . PHE A 1 85 ? -1.981 10.090 8.421 1.00 97.06 85 PHE A O 1
ATOM 690 N N . HIS A 1 86 ? -2.792 11.440 10.006 1.00 96.75 86 HIS A N 1
ATOM 691 C CA . HIS A 1 86 ? -3.647 12.184 9.082 1.00 96.75 86 HIS A CA 1
ATOM 692 C C . HIS A 1 86 ? -2.834 12.972 8.045 1.00 96.75 86 HIS A C 1
ATOM 694 O O . HIS A 1 86 ? -3.175 12.971 6.861 1.00 96.75 86 HIS A O 1
ATOM 700 N N . ALA A 1 87 ? -1.733 13.606 8.457 1.00 96.38 87 ALA A N 1
ATOM 701 C CA . ALA A 1 87 ? -0.832 14.286 7.532 1.00 96.38 87 ALA A CA 1
ATOM 702 C C . ALA A 1 87 ? -0.203 13.305 6.527 1.00 96.38 87 ALA A C 1
ATOM 704 O O . ALA A 1 87 ? -0.111 13.617 5.339 1.00 96.38 87 ALA A O 1
ATOM 705 N N . TYR A 1 88 ? 0.182 12.107 6.977 1.00 96.56 88 TYR A N 1
ATOM 706 C CA . TYR A 1 88 ? 0.658 11.039 6.098 1.00 96.56 88 TYR A CA 1
ATOM 707 C C . TYR A 1 88 ? -0.425 10.558 5.125 1.00 96.56 88 TYR A C 1
ATOM 709 O O . TYR A 1 88 ? -0.206 10.521 3.914 1.00 96.56 88 TYR A O 1
ATOM 717 N N . TRP A 1 89 ? -1.617 10.256 5.640 1.00 96.56 89 TRP A N 1
ATOM 718 C CA . TRP A 1 89 ? -2.777 9.851 4.849 1.00 96.56 89 TRP A CA 1
ATOM 719 C C . TRP A 1 89 ? -3.082 10.859 3.738 1.00 96.56 89 TRP A C 1
ATOM 721 O O . TRP A 1 89 ? -3.317 10.469 2.592 1.00 96.56 89 TRP A O 1
ATOM 731 N N . LYS A 1 90 ? -3.009 12.158 4.046 1.00 95.44 90 LYS A N 1
ATOM 732 C CA . LYS A 1 90 ? -3.202 13.222 3.059 1.00 95.44 90 LYS A CA 1
ATOM 733 C C . LYS A 1 90 ? -2.148 13.155 1.950 1.00 95.44 90 LYS A C 1
ATOM 735 O O . LYS A 1 90 ? -2.516 13.123 0.783 1.00 95.44 90 LYS A O 1
ATOM 740 N N . LYS A 1 91 ? -0.862 13.026 2.296 1.00 94.81 91 LYS A N 1
ATOM 741 C CA . LYS A 1 91 ? 0.218 12.864 1.302 1.00 94.81 91 LYS A CA 1
ATOM 742 C C . LYS A 1 91 ? -0.012 11.653 0.394 1.00 94.81 91 LYS A C 1
ATOM 744 O O . LYS A 1 91 ? 0.108 11.768 -0.821 1.00 94.81 91 LYS A O 1
ATOM 749 N N . MET A 1 92 ? -0.369 10.502 0.968 1.00 95.38 92 MET A N 1
ATOM 750 C CA . MET A 1 92 ? -0.581 9.269 0.202 1.00 95.38 92 MET A CA 1
ATOM 751 C C . MET A 1 92 ? -1.803 9.352 -0.723 1.00 95.38 92 MET A C 1
ATOM 753 O O . MET A 1 92 ? -1.745 8.937 -1.881 1.00 95.38 92 MET A O 1
ATOM 757 N N . THR A 1 93 ? -2.905 9.932 -0.248 1.00 94.94 93 THR A N 1
ATOM 758 C CA . THR A 1 93 ? -4.121 10.107 -1.059 1.00 94.94 93 THR A CA 1
ATOM 759 C C . THR A 1 93 ? -3.955 11.161 -2.154 1.00 94.94 93 THR A C 1
ATOM 761 O O . THR A 1 93 ? -4.449 10.950 -3.266 1.00 94.94 93 THR A O 1
ATOM 764 N N . GLU A 1 94 ? -3.223 12.246 -1.892 1.00 93.19 94 GLU A N 1
ATOM 765 C CA . GLU A 1 94 ? -2.846 13.247 -2.897 1.00 93.19 94 GLU A CA 1
ATOM 766 C C . GLU A 1 94 ? -1.911 12.655 -3.952 1.00 93.19 94 GLU A C 1
ATOM 768 O O . GLU A 1 94 ? -2.146 12.849 -5.142 1.00 93.19 94 GLU A O 1
ATOM 773 N N . PHE A 1 95 ? -0.906 11.876 -3.545 1.00 93.44 95 PHE A N 1
ATOM 774 C CA . PHE A 1 95 ? -0.029 11.159 -4.469 1.00 93.44 95 PHE A CA 1
ATOM 775 C C . PHE A 1 95 ? -0.818 10.216 -5.378 1.00 93.44 95 PHE A C 1
ATOM 777 O O . PHE A 1 95 ? -0.725 10.306 -6.604 1.00 93.44 95 PHE A O 1
ATOM 784 N N . ARG A 1 96 ? -1.677 9.367 -4.799 1.00 93.50 96 ARG A N 1
ATOM 785 C CA . ARG A 1 96 ? -2.539 8.470 -5.577 1.00 93.50 96 ARG A CA 1
ATOM 786 C C . ARG A 1 96 ? -3.418 9.244 -6.558 1.00 93.50 96 ARG A C 1
ATOM 788 O O . ARG A 1 96 ? -3.553 8.829 -7.703 1.00 93.50 96 ARG A O 1
ATOM 795 N N . SER A 1 97 ? -4.036 10.339 -6.125 1.00 92.75 97 SER A N 1
ATOM 796 C CA . SER A 1 97 ? -5.007 11.066 -6.952 1.00 92.75 97 SER A CA 1
ATOM 797 C C . SER A 1 97 ? -4.326 11.879 -8.052 1.00 92.75 97 SER A C 1
ATOM 799 O O . SER A 1 97 ? -4.693 11.772 -9.216 1.00 92.75 97 SER A O 1
ATOM 801 N N . ASN A 1 98 ? -3.308 12.662 -7.704 1.00 90.69 98 ASN A N 1
ATOM 802 C CA . ASN A 1 98 ? -2.707 13.625 -8.622 1.00 90.69 98 ASN A CA 1
ATOM 803 C C . ASN A 1 98 ? -1.613 13.006 -9.489 1.00 90.69 98 ASN A C 1
ATOM 805 O O . ASN A 1 98 ? -1.537 13.320 -10.671 1.00 90.69 98 ASN A O 1
ATOM 809 N N . VAL A 1 99 ? -0.781 12.128 -8.926 1.00 89.50 99 VAL A N 1
ATOM 810 C CA . VAL A 1 99 ? 0.372 11.557 -9.638 1.00 89.50 99 VAL A CA 1
ATOM 811 C C . VAL A 1 99 ? -0.018 10.267 -10.353 1.00 89.50 99 VAL A C 1
ATOM 813 O O . VAL A 1 99 ? 0.269 10.124 -11.537 1.00 89.50 99 VAL A O 1
ATOM 816 N N . ILE A 1 100 ? -0.696 9.346 -9.659 1.00 90.12 100 ILE A N 1
ATOM 817 C CA . ILE A 1 100 ? -0.991 8.008 -10.200 1.00 90.12 100 ILE A CA 1
ATOM 818 C C . ILE A 1 100 ? -2.263 7.984 -11.054 1.00 90.12 100 ILE A C 1
ATOM 820 O O . ILE A 1 100 ? -2.259 7.398 -12.131 1.00 90.12 100 ILE A O 1
ATOM 824 N N . ALA A 1 101 ? -3.360 8.583 -10.584 1.00 88.25 101 ALA A N 1
ATOM 825 C CA . ALA A 1 101 ? -4.644 8.498 -11.281 1.00 88.25 101 ALA A CA 1
ATOM 826 C C . ALA A 1 101 ? -4.800 9.563 -12.376 1.00 88.25 101 ALA A C 1
ATOM 828 O O . ALA A 1 101 ? -5.240 9.245 -13.478 1.00 88.25 101 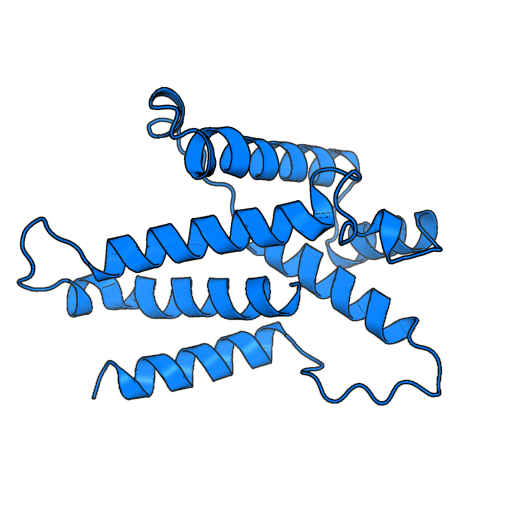ALA A O 1
ATOM 829 N N . HIS A 1 102 ? -4.464 10.821 -12.078 1.00 87.56 102 HIS A N 1
ATOM 830 C CA . HIS A 1 102 ? -4.728 11.943 -12.987 1.00 87.56 102 HIS A CA 1
ATOM 831 C C . HIS A 1 102 ? -3.508 12.413 -13.791 1.00 87.56 102 HIS A C 1
ATOM 833 O O . HIS A 1 102 ? -3.685 13.162 -14.746 1.00 87.56 102 HIS A O 1
ATOM 839 N N . PHE A 1 103 ? -2.291 11.967 -13.453 1.00 84.00 103 PHE A N 1
ATOM 840 C CA . PHE A 1 103 ? -1.047 12.381 -14.120 1.00 84.00 103 PHE A CA 1
ATOM 841 C C . PHE A 1 103 ? -0.875 13.912 -14.213 1.00 84.00 103 PHE A C 1
ATOM 843 O O . PHE A 1 103 ? -0.406 14.452 -15.217 1.00 84.00 103 PHE A O 1
ATOM 850 N N . ASN A 1 104 ? -1.247 14.631 -13.153 1.00 84.00 104 ASN A N 1
ATOM 851 C CA . ASN A 1 104 ? -1.162 16.086 -13.092 1.00 84.00 104 ASN A CA 1
ATOM 852 C C . ASN A 1 104 ? 0.309 16.526 -13.101 1.00 84.00 104 ASN A C 1
ATOM 854 O O . ASN A 1 104 ? 1.032 16.340 -12.119 1.00 84.00 104 ASN A O 1
ATOM 858 N N . ALA A 1 105 ? 0.740 17.136 -14.209 1.00 81.38 105 ALA A N 1
ATOM 859 C CA . ALA A 1 105 ? 2.151 17.407 -14.482 1.00 81.38 105 ALA A CA 1
ATOM 860 C C . ALA A 1 105 ? 2.858 18.240 -13.394 1.00 81.38 105 ALA A C 1
ATOM 862 O O . ALA A 1 105 ? 4.026 18.015 -13.079 1.00 81.38 105 ALA A O 1
ATOM 863 N N . GLU A 1 106 ? 2.127 19.167 -12.778 1.00 81.81 106 GLU A N 1
ATOM 864 C CA . GLU A 1 106 ? 2.592 20.045 -11.698 1.00 81.81 106 GLU A CA 1
ATOM 865 C C . GLU A 1 106 ? 3.021 19.305 -10.417 1.00 81.81 106 GLU A C 1
ATOM 867 O O . GLU A 1 106 ? 3.778 19.850 -9.612 1.00 81.81 106 GLU A O 1
ATOM 872 N N . HIS A 1 107 ? 2.599 18.048 -10.245 1.00 79.31 107 HIS A N 1
ATOM 873 C CA . HIS A 1 107 ? 2.938 17.217 -9.090 1.00 79.31 107 HIS A CA 1
ATOM 874 C C . HIS A 1 107 ? 4.159 16.305 -9.313 1.00 79.31 107 HIS A C 1
ATOM 876 O O . HIS A 1 107 ? 4.627 15.683 -8.361 1.00 79.31 107 HIS A O 1
ATOM 882 N N . PHE A 1 108 ? 4.729 16.232 -10.524 1.00 74.31 108 PHE A N 1
ATOM 883 C CA . PHE A 1 108 ? 5.923 15.403 -10.767 1.00 74.31 108 PHE A CA 1
ATOM 884 C C . PHE A 1 108 ? 7.226 16.059 -10.284 1.00 74.31 108 PHE A C 1
ATOM 886 O O . PHE A 1 108 ? 8.156 15.362 -9.885 1.00 74.31 108 PHE A O 1
ATOM 893 N N . SER A 1 109 ? 7.296 17.391 -10.278 1.00 67.25 109 SER A N 1
ATOM 894 C CA . SER A 1 109 ? 8.534 18.141 -10.004 1.00 67.25 109 SER A CA 1
ATOM 895 C C . SER A 1 109 ? 8.826 18.357 -8.514 1.00 67.25 109 SER A C 1
ATOM 897 O O . SER A 1 109 ? 9.949 18.696 -8.151 1.00 67.25 109 SER A O 1
ATOM 899 N N . ASN A 1 110 ? 7.832 18.165 -7.640 1.00 61.69 110 ASN A N 1
ATOM 900 C CA . ASN A 1 110 ? 7.875 18.627 -6.246 1.00 61.69 110 ASN A CA 1
ATOM 901 C C . ASN A 1 110 ? 8.141 17.518 -5.214 1.00 61.69 110 ASN A C 1
ATOM 903 O O . ASN A 1 110 ? 7.791 17.676 -4.046 1.00 61.69 110 ASN A O 1
ATOM 907 N N . GLY A 1 111 ? 8.724 16.382 -5.616 1.00 60.31 111 GLY A N 1
ATOM 908 C CA . GLY A 1 111 ? 9.000 15.282 -4.681 1.00 60.31 111 GLY A CA 1
ATOM 909 C C . GLY A 1 111 ? 7.732 14.754 -4.000 1.00 60.31 111 GLY A C 1
ATOM 910 O O . GLY A 1 111 ? 7.749 14.413 -2.822 1.00 60.31 111 GLY A O 1
ATOM 911 N N . SER A 1 112 ? 6.609 14.731 -4.725 1.00 70.12 112 SER A N 1
ATOM 912 C CA . SER A 1 112 ? 5.281 14.414 -4.184 1.00 70.12 112 SER A CA 1
ATOM 913 C C . SER A 1 112 ? 5.061 12.930 -3.869 1.00 70.12 112 SER A C 1
ATOM 915 O O . SER A 1 112 ? 3.971 12.560 -3.437 1.00 70.12 112 SER A O 1
ATOM 917 N N . THR A 1 113 ? 6.072 12.080 -4.066 1.00 86.81 113 THR A N 1
ATOM 918 C CA . THR A 1 113 ? 6.024 10.667 -3.682 1.00 86.81 113 THR A CA 1
ATOM 919 C C . THR A 1 113 ? 6.201 10.541 -2.164 1.00 86.81 113 THR A C 1
ATOM 921 O O . THR A 1 113 ? 7.254 10.920 -1.646 1.00 86.81 113 THR A O 1
ATOM 924 N N . PRO A 1 114 ? 5.204 10.027 -1.424 1.00 90.62 114 PRO A N 1
ATOM 925 C CA . PRO A 1 114 ? 5.336 9.770 0.004 1.00 90.62 114 PRO A CA 1
ATOM 926 C C . PRO A 1 114 ? 6.327 8.628 0.244 1.00 90.62 114 PRO A C 1
ATOM 928 O O . PRO A 1 114 ? 6.549 7.788 -0.626 1.00 90.62 114 PRO A O 1
ATOM 931 N N . GLU A 1 115 ? 6.887 8.557 1.449 1.00 89.81 115 GLU A N 1
ATOM 932 C CA . GLU A 1 115 ? 7.580 7.342 1.873 1.00 89.81 115 GLU A CA 1
ATOM 933 C C . GLU A 1 115 ? 6.569 6.200 2.079 1.00 89.81 115 GLU A C 1
ATOM 935 O O . GLU A 1 115 ? 5.399 6.433 2.405 1.00 89.81 115 GLU A O 1
ATOM 940 N N . PHE A 1 116 ? 6.997 4.966 1.820 1.00 90.94 116 PHE A N 1
ATOM 941 C CA . PHE A 1 116 ? 6.124 3.791 1.861 1.00 90.94 116 PHE A CA 1
ATOM 942 C C . PHE A 1 116 ? 6.312 2.940 3.119 1.00 90.94 116 PHE A C 1
ATOM 944 O O . PHE A 1 116 ? 5.497 2.047 3.352 1.00 90.94 116 PHE A O 1
ATOM 951 N N . ASP A 1 117 ? 7.304 3.234 3.957 1.00 89.88 117 ASP A N 1
ATOM 952 C CA . ASP A 1 117 ? 7.557 2.504 5.198 1.00 89.88 117 ASP A CA 1
ATOM 953 C C . ASP A 1 117 ? 6.362 2.655 6.151 1.00 89.88 117 ASP A C 1
ATOM 955 O O . ASP A 1 117 ? 5.872 1.656 6.686 1.00 89.88 117 ASP A O 1
ATOM 959 N N . THR A 1 118 ? 5.795 3.863 6.282 1.00 92.69 118 THR A N 1
ATOM 960 C CA . THR A 1 118 ? 4.560 4.074 7.062 1.00 92.69 118 THR A CA 1
ATOM 961 C C . THR A 1 118 ? 3.368 3.350 6.441 1.00 92.69 118 THR A C 1
ATOM 963 O O . THR A 1 118 ? 2.550 2.792 7.173 1.00 92.69 118 THR A O 1
ATOM 966 N N . ALA A 1 119 ? 3.248 3.301 5.110 1.00 92.88 119 ALA A N 1
ATOM 967 C CA . ALA A 1 119 ? 2.152 2.587 4.449 1.00 92.88 119 ALA A CA 1
ATOM 968 C C . ALA A 1 119 ? 2.195 1.084 4.733 1.00 92.88 119 ALA A C 1
ATOM 970 O O . ALA A 1 119 ? 1.160 0.476 5.018 1.00 92.88 119 ALA A O 1
ATOM 971 N N . ILE A 1 120 ? 3.387 0.497 4.690 1.00 90.19 120 ILE A N 1
ATOM 972 C CA . ILE A 1 120 ? 3.615 -0.923 4.971 1.00 90.19 120 ILE A CA 1
ATOM 973 C C . ILE A 1 120 ? 3.373 -1.209 6.438 1.00 90.19 120 ILE A C 1
ATOM 975 O O . ILE A 1 120 ? 2.653 -2.154 6.752 1.00 90.19 120 ILE A O 1
ATOM 979 N N . ALA A 1 121 ? 3.912 -0.378 7.333 1.00 90.88 121 ALA A N 1
ATOM 980 C CA . ALA A 1 121 ? 3.667 -0.501 8.761 1.00 90.88 121 ALA A CA 1
ATOM 981 C C . ALA A 1 121 ? 2.162 -0.430 9.062 1.00 90.88 121 ALA A C 1
ATOM 983 O O . ALA A 1 121 ? 1.633 -1.297 9.755 1.00 90.88 121 ALA A O 1
ATOM 984 N N . ALA A 1 122 ? 1.442 0.535 8.479 1.00 93.81 122 ALA A N 1
ATOM 985 C CA . ALA A 1 122 ? -0.006 0.670 8.636 1.00 93.81 122 ALA A CA 1
ATOM 986 C C . ALA A 1 122 ? -0.753 -0.578 8.156 1.00 93.81 122 ALA A C 1
ATOM 988 O O . ALA A 1 122 ? -1.594 -1.123 8.874 1.00 93.81 122 ALA A O 1
ATOM 989 N N . ALA A 1 123 ? -0.428 -1.063 6.958 1.00 91.44 123 ALA A N 1
ATOM 990 C CA . ALA A 1 123 ? -1.043 -2.260 6.407 1.00 91.44 123 ALA A CA 1
ATOM 991 C C . ALA A 1 123 ? -0.715 -3.513 7.252 1.00 91.44 123 ALA A C 1
ATOM 993 O O . ALA A 1 123 ? -1.556 -4.406 7.367 1.00 91.44 123 ALA A O 1
ATOM 994 N N . ALA A 1 124 ? 0.475 -3.584 7.868 1.00 88.62 124 ALA A N 1
ATOM 995 C CA . ALA A 1 124 ? 0.935 -4.761 8.605 1.00 88.62 124 ALA A CA 1
ATOM 996 C C . ALA A 1 124 ? 0.194 -4.817 9.929 1.00 88.62 124 ALA A C 1
ATOM 998 O O . ALA A 1 124 ? -0.302 -5.862 10.342 1.00 88.62 124 ALA A O 1
ATOM 999 N N . THR A 1 125 ? 0.041 -3.651 10.546 1.00 91.44 125 THR A N 1
ATOM 1000 C CA . THR A 1 125 ? -0.766 -3.457 11.738 1.00 91.44 125 THR A CA 1
ATOM 1001 C C . THR A 1 125 ? -2.239 -3.764 11.480 1.00 91.44 125 THR A C 1
ATOM 1003 O O . THR A 1 125 ? -2.859 -4.444 12.297 1.00 91.44 125 THR A O 1
ATOM 1006 N N . ALA A 1 126 ? -2.797 -3.355 10.335 1.00 91.62 126 ALA A N 1
ATOM 1007 C CA . ALA A 1 126 ? -4.160 -3.727 9.945 1.00 91.62 126 ALA A CA 1
ATOM 1008 C C . ALA A 1 126 ? -4.331 -5.239 9.807 1.00 91.62 126 ALA A C 1
ATOM 1010 O O . ALA A 1 126 ? -5.251 -5.807 10.394 1.00 91.62 126 ALA A O 1
ATOM 1011 N N . HIS A 1 127 ? -3.417 -5.911 9.109 1.00 88.56 127 HIS A N 1
ATOM 1012 C CA . HIS A 1 127 ? -3.446 -7.368 8.993 1.00 88.56 127 HIS A CA 1
ATOM 1013 C C . HIS A 1 127 ? -3.318 -8.065 10.352 1.00 88.56 127 HIS A C 1
ATOM 1015 O O . HIS A 1 127 ? -4.121 -8.940 10.674 1.00 88.56 127 HIS A O 1
ATOM 1021 N N . LYS A 1 128 ? -2.372 -7.621 11.185 1.00 88.50 128 LYS A N 1
ATOM 1022 C CA . LYS A 1 128 ? -2.159 -8.128 12.546 1.00 88.50 128 LYS A CA 1
ATOM 1023 C C . LYS A 1 128 ? -3.407 -7.969 13.414 1.00 88.50 128 LYS A C 1
ATOM 1025 O O . LYS A 1 128 ? -3.724 -8.877 14.181 1.00 88.50 128 LYS A O 1
ATOM 1030 N N . TYR A 1 129 ? -4.111 -6.842 13.307 1.00 91.31 129 TYR A N 1
ATOM 1031 C CA . TYR A 1 129 ? -5.364 -6.618 14.027 1.00 91.31 129 TYR A CA 1
ATOM 1032 C C . TYR A 1 129 ? -6.466 -7.557 13.525 1.00 91.31 129 TYR A C 1
ATOM 1034 O O . TYR A 1 129 ? -7.053 -8.271 14.330 1.00 91.31 129 TYR A O 1
ATOM 1042 N N . MET A 1 130 ? -6.679 -7.633 12.207 1.00 86.81 130 MET A N 1
ATOM 1043 C CA . MET A 1 130 ? -7.682 -8.522 11.605 1.00 86.81 130 MET A CA 1
ATOM 1044 C C . MET A 1 130 ? -7.459 -9.991 11.972 1.00 86.81 130 MET A C 1
ATOM 1046 O O . MET A 1 130 ? -8.406 -10.706 12.278 1.00 86.81 130 MET A O 1
ATOM 1050 N N . TYR A 1 131 ? -6.205 -10.443 11.986 1.00 84.88 131 TYR A N 1
ATOM 1051 C CA . TYR A 1 131 ? -5.882 -11.804 12.398 1.00 84.88 131 TYR A CA 1
ATOM 1052 C C . TYR A 1 131 ? -6.284 -12.078 13.853 1.00 84.88 131 TYR A C 1
ATOM 1054 O O . TYR A 1 131 ? -6.829 -13.135 14.162 1.00 84.88 131 TYR A O 1
ATOM 1062 N N . ARG A 1 132 ? -6.046 -11.122 14.760 1.00 85.94 132 ARG A N 1
ATOM 1063 C CA . ARG A 1 132 ? -6.412 -11.252 16.181 1.00 85.94 132 ARG A CA 1
ATOM 1064 C C . ARG A 1 132 ? -7.919 -11.288 16.407 1.00 85.94 132 ARG A C 1
ATOM 1066 O O . ARG A 1 132 ? -8.350 -11.812 17.429 1.00 85.94 132 ARG A O 1
ATOM 1073 N N . THR A 1 133 ? -8.694 -10.727 15.487 1.00 84.44 133 THR A N 1
ATOM 1074 C CA . THR A 1 133 ? -10.156 -10.691 15.561 1.00 84.44 133 THR A CA 1
ATOM 1075 C C . THR A 1 133 ? -10.821 -11.794 14.743 1.00 84.44 133 THR A C 1
ATOM 1077 O O . THR A 1 133 ? -12.051 -11.851 14.703 1.00 84.44 133 THR A O 1
ATOM 1080 N N . PHE A 1 134 ? -10.055 -12.690 14.106 1.00 81.62 134 PHE A N 1
ATOM 1081 C CA . PHE A 1 134 ? -10.646 -13.789 13.355 1.00 81.62 134 PHE A CA 1
ATOM 1082 C C . PHE A 1 134 ? -11.463 -14.722 14.257 1.00 81.62 134 PHE A C 1
ATOM 1084 O O . PHE A 1 134 ? -10.992 -15.137 15.321 1.00 81.62 134 PHE A O 1
ATOM 1091 N N . PRO A 1 135 ? -12.678 -15.102 13.822 1.00 81.25 135 PRO A N 1
ATOM 1092 C CA . PRO A 1 135 ? -13.454 -16.125 14.498 1.00 81.25 135 PRO A CA 1
ATOM 1093 C C . PRO A 1 135 ? -12.669 -17.445 14.620 1.00 81.25 135 PRO A C 1
ATOM 1095 O O . PRO A 1 135 ? -11.964 -17.815 13.678 1.00 81.25 135 PRO A O 1
ATOM 1098 N N . PRO A 1 136 ? -12.829 -18.217 15.713 1.00 82.06 136 PRO A N 1
ATOM 1099 C CA . PRO A 1 136 ? -12.085 -19.467 15.931 1.00 82.06 136 PRO A CA 1
ATOM 1100 C C . PRO A 1 136 ? -12.256 -20.528 14.832 1.00 82.06 136 PRO A C 1
ATOM 1102 O O . PRO A 1 136 ? -11.447 -21.443 14.717 1.00 82.06 136 PRO A O 1
ATOM 1105 N N . ASN A 1 137 ? -13.323 -20.433 14.037 1.00 86.31 137 ASN A N 1
ATOM 1106 C CA . ASN A 1 137 ? -13.620 -21.330 12.921 1.00 86.31 137 ASN A CA 1
ATOM 1107 C C . ASN A 1 137 ? -12.947 -20.920 11.598 1.00 86.31 137 ASN A C 1
ATOM 1109 O O . ASN A 1 137 ? -13.100 -21.627 10.602 1.00 86.31 137 ASN A O 1
ATOM 1113 N N . VAL A 1 138 ? -12.225 -19.798 11.558 1.00 84.25 138 VAL A N 1
ATOM 1114 C CA . VAL A 1 138 ? -11.462 -19.372 10.381 1.00 84.25 138 VAL A CA 1
ATOM 1115 C C . VAL A 1 138 ? -10.074 -20.009 10.418 1.00 84.25 138 VAL A C 1
ATOM 1117 O O . VAL A 1 138 ? -9.233 -19.657 11.240 1.00 84.25 138 VAL A O 1
ATOM 1120 N N . ASN A 1 139 ? -9.812 -20.928 9.486 1.00 83.00 139 ASN A N 1
ATOM 1121 C CA . ASN A 1 139 ? -8.479 -21.494 9.279 1.00 83.00 139 ASN A CA 1
ATOM 1122 C C . ASN A 1 139 ? -7.663 -20.603 8.329 1.00 83.00 139 ASN A C 1
ATOM 1124 O O . ASN A 1 139 ? -7.679 -20.793 7.110 1.00 83.00 139 ASN A O 1
ATOM 1128 N N . TYR A 1 140 ? -6.983 -19.598 8.878 1.00 81.44 140 TYR A N 1
ATOM 1129 C CA . TYR A 1 140 ? -6.101 -18.734 8.098 1.00 81.44 140 TYR A CA 1
ATOM 1130 C C . TYR A 1 140 ? -4.786 -19.455 7.763 1.00 81.44 140 TYR A C 1
ATOM 1132 O O . TYR A 1 140 ? -3.994 -19.766 8.646 1.00 81.44 140 TYR A O 1
ATOM 1140 N N . ILE A 1 141 ? -4.545 -19.686 6.469 1.00 82.62 141 ILE A N 1
ATOM 1141 C CA . ILE A 1 141 ? -3.336 -20.349 5.938 1.00 82.62 141 ILE A CA 1
ATOM 1142 C C . ILE A 1 141 ? -2.325 -19.369 5.325 1.00 82.62 141 ILE A C 1
ATOM 1144 O O . ILE A 1 141 ? -1.360 -19.783 4.683 1.00 82.62 141 ILE A O 1
ATOM 1148 N N . GLY A 1 142 ? -2.583 -18.067 5.439 1.00 78.25 142 GLY A N 1
ATOM 1149 C CA . GLY A 1 142 ? -1.726 -17.053 4.844 1.00 78.25 142 GLY A CA 1
ATOM 1150 C C . GLY A 1 142 ? -0.485 -16.746 5.690 1.00 78.25 142 GLY A C 1
ATOM 1151 O O . GLY A 1 142 ? -0.343 -17.226 6.816 1.00 78.25 142 GLY A O 1
ATOM 1152 N N . PRO A 1 143 ? 0.423 -15.911 5.165 1.00 81.31 143 PRO A N 1
ATOM 1153 C CA . PRO A 1 143 ? 1.591 -15.457 5.909 1.00 81.31 143 PRO A CA 1
ATOM 1154 C C . PRO A 1 143 ? 1.188 -14.698 7.181 1.00 81.31 143 PRO A C 1
ATOM 1156 O O . PRO A 1 143 ? 0.290 -13.852 7.158 1.00 81.31 143 PRO A O 1
ATOM 1159 N N . MET A 1 144 ? 1.865 -15.024 8.284 1.00 78.88 144 MET A N 1
ATOM 1160 C CA . MET A 1 144 ? 1.706 -14.379 9.596 1.00 78.88 144 MET A CA 1
ATOM 1161 C C . MET A 1 144 ? 2.589 -13.143 9.750 1.00 78.88 144 MET A C 1
ATOM 1163 O O . MET A 1 144 ? 2.216 -12.187 10.422 1.00 78.88 144 MET A O 1
ATOM 1167 N N . ASP A 1 145 ? 3.756 -13.176 9.113 1.00 82.38 145 ASP A N 1
ATOM 1168 C CA . ASP A 1 145 ? 4.665 -12.048 8.990 1.00 82.38 145 ASP A CA 1
ATOM 1169 C C . ASP A 1 145 ? 4.747 -11.662 7.515 1.00 82.38 145 ASP A C 1
ATOM 1171 O O . ASP A 1 145 ? 5.410 -12.316 6.703 1.00 82.38 145 ASP A O 1
ATOM 1175 N N . LEU A 1 146 ? 4.024 -10.603 7.167 1.00 80.31 146 LEU A N 1
ATOM 1176 C CA . LEU A 1 146 ? 3.942 -10.130 5.794 1.00 80.31 146 LEU A CA 1
ATOM 1177 C C . LEU A 1 146 ? 5.234 -9.467 5.315 1.00 80.31 146 LEU A C 1
ATOM 1179 O O . LEU A 1 146 ? 5.509 -9.488 4.117 1.00 80.31 146 LEU A O 1
ATOM 1183 N N . VAL A 1 147 ? 6.043 -8.927 6.230 1.00 80.38 147 VAL A N 1
ATOM 1184 C CA . VAL A 1 147 ? 7.341 -8.333 5.894 1.00 80.38 147 VAL A CA 1
ATOM 1185 C C . VAL A 1 147 ? 8.307 -9.440 5.482 1.00 80.38 147 VAL A C 1
ATOM 1187 O O . VAL A 1 147 ? 8.882 -9.388 4.392 1.00 80.38 147 VAL A O 1
ATOM 1190 N N . SER A 1 148 ? 8.428 -10.487 6.303 1.00 84.12 148 SER A N 1
ATOM 1191 C CA . SER A 1 148 ? 9.264 -11.651 5.975 1.00 84.12 148 SER A CA 1
ATOM 1192 C C . SER A 1 148 ? 8.785 -12.371 4.713 1.00 84.12 148 SER A C 1
ATOM 1194 O O . SER A 1 148 ? 9.604 -12.763 3.874 1.00 84.12 148 SER A O 1
ATOM 1196 N N . TYR A 1 149 ? 7.467 -12.513 4.539 1.00 85.81 149 TYR A N 1
ATOM 1197 C CA . TYR A 1 149 ? 6.885 -13.084 3.324 1.00 85.81 149 TYR A CA 1
ATOM 1198 C C . TYR A 1 149 ? 7.259 -12.276 2.079 1.00 85.81 149 TYR A C 1
ATOM 1200 O O . TYR A 1 149 ? 7.783 -12.843 1.121 1.00 85.81 149 TYR A O 1
ATOM 1208 N N . GLY A 1 150 ? 7.053 -10.957 2.107 1.00 85.81 150 GLY A N 1
ATOM 1209 C CA . GLY A 1 150 ? 7.367 -10.072 0.989 1.00 85.81 150 GLY A CA 1
ATOM 1210 C C . GLY A 1 150 ? 8.843 -10.120 0.594 1.00 85.81 150 GLY A C 1
ATOM 1211 O O . GLY A 1 150 ? 9.164 -10.252 -0.588 1.00 85.81 150 GLY A O 1
ATOM 1212 N N . LYS A 1 151 ? 9.749 -10.114 1.580 1.00 86.06 151 LYS A N 1
ATOM 1213 C CA . LYS A 1 151 ? 11.192 -10.268 1.347 1.00 86.06 151 LYS A CA 1
ATOM 1214 C C . LYS A 1 151 ? 11.520 -11.600 0.668 1.00 86.06 151 LYS A C 1
ATOM 1216 O O . LYS A 1 151 ? 12.151 -11.600 -0.385 1.00 86.06 151 LYS A O 1
ATOM 1221 N N . THR A 1 152 ? 11.032 -12.714 1.211 1.00 89.50 152 THR A N 1
ATOM 1222 C CA . THR A 1 152 ? 11.288 -14.060 0.662 1.00 89.50 152 THR A CA 1
ATOM 1223 C C . THR A 1 152 ? 10.742 -14.198 -0.761 1.00 89.50 152 THR A C 1
ATOM 1225 O O . THR A 1 152 ? 11.405 -14.740 -1.645 1.00 89.50 152 THR A O 1
ATOM 1228 N N . ALA A 1 153 ? 9.542 -13.668 -1.007 1.00 88.38 153 ALA A N 1
ATOM 1229 C CA . ALA A 1 153 ? 8.953 -13.642 -2.337 1.00 88.38 153 ALA A CA 1
ATOM 1230 C C . ALA A 1 153 ? 9.810 -12.816 -3.310 1.00 88.38 153 ALA A C 1
ATOM 1232 O O . ALA A 1 153 ? 10.047 -13.252 -4.435 1.00 88.38 153 ALA A O 1
ATOM 1233 N N . SER A 1 154 ? 10.315 -11.652 -2.879 1.00 88.94 154 SER A N 1
ATOM 1234 C CA . SER A 1 154 ? 11.163 -10.800 -3.723 1.00 88.94 154 SER A CA 1
ATOM 1235 C C . SER A 1 154 ? 12.481 -11.480 -4.084 1.00 88.94 154 SER A C 1
ATOM 1237 O O . SER A 1 154 ? 12.882 -11.457 -5.244 1.00 88.94 154 SER A O 1
ATOM 1239 N N . GLU A 1 155 ? 13.107 -12.173 -3.132 1.00 89.75 155 GLU A N 1
ATOM 1240 C CA . GLU A 1 155 ? 14.335 -12.936 -3.358 1.00 89.75 155 GLU A CA 1
ATOM 1241 C C . GLU A 1 155 ? 14.103 -14.054 -4.380 1.00 89.75 155 GLU A C 1
ATOM 1243 O O . GLU A 1 155 ? 14.898 -14.230 -5.302 1.00 89.75 155 GLU A O 1
ATOM 1248 N N . ALA A 1 156 ? 12.979 -14.771 -4.275 1.00 90.12 156 ALA A N 1
ATOM 1249 C CA . ALA A 1 156 ? 12.615 -15.808 -5.234 1.00 90.12 156 ALA A CA 1
ATOM 1250 C C . ALA A 1 156 ? 12.443 -15.260 -6.663 1.00 90.12 156 ALA A C 1
ATOM 1252 O O . ALA A 1 156 ? 12.865 -15.919 -7.615 1.00 90.12 156 ALA A O 1
ATOM 1253 N N . VAL A 1 157 ? 11.866 -14.062 -6.819 1.00 88.88 157 VAL A N 1
ATOM 1254 C CA . VAL A 1 157 ? 11.752 -13.37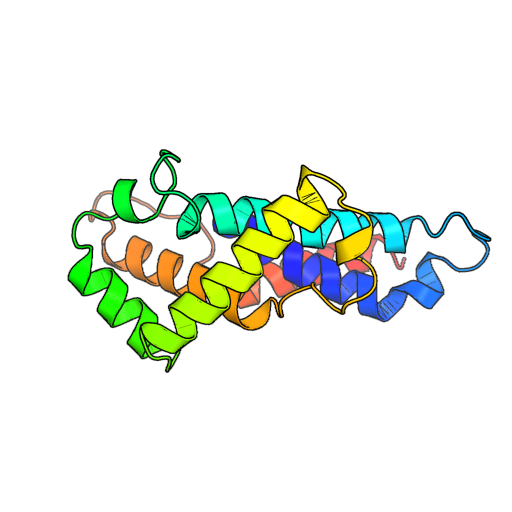8 -8.119 1.00 88.88 157 VAL A CA 1
ATOM 1255 C C . VAL A 1 157 ? 13.132 -12.977 -8.642 1.00 88.88 157 VAL A C 1
ATOM 1257 O O . VAL A 1 157 ? 13.477 -13.328 -9.771 1.00 88.88 157 VAL A O 1
ATOM 1260 N N . MET A 1 158 ? 13.957 -12.316 -7.826 1.00 89.12 158 MET A N 1
ATOM 1261 C CA . MET A 1 158 ? 15.288 -11.866 -8.252 1.00 89.12 158 MET A CA 1
ATOM 1262 C C . MET A 1 158 ? 16.198 -13.030 -8.650 1.00 89.12 158 MET A C 1
ATOM 1264 O O . MET A 1 158 ? 16.890 -12.944 -9.662 1.00 89.12 158 MET A O 1
ATOM 1268 N N . ASN A 1 159 ? 16.122 -14.154 -7.934 1.00 89.12 159 ASN A N 1
ATOM 1269 C CA . ASN A 1 159 ? 16.843 -15.384 -8.269 1.00 89.12 159 ASN A CA 1
ATOM 1270 C C . ASN A 1 159 ? 16.433 -15.988 -9.619 1.00 89.12 159 ASN A C 1
ATOM 1272 O O . ASN A 1 159 ? 17.138 -16.843 -10.138 1.00 89.12 159 ASN A O 1
ATOM 1276 N N . ARG A 1 160 ? 15.285 -15.608 -10.186 1.00 87.75 160 ARG A N 1
ATOM 1277 C CA . ARG A 1 160 ? 14.870 -16.028 -11.533 1.00 87.75 160 ARG A CA 1
ATOM 1278 C C . ARG A 1 160 ? 15.239 -15.015 -12.608 1.00 87.75 160 ARG A C 1
ATOM 1280 O O . ARG A 1 160 ? 15.330 -15.398 -13.765 1.00 87.75 160 ARG A O 1
ATOM 1287 N N . MET A 1 161 ? 15.409 -13.750 -12.234 1.00 83.88 161 MET A N 1
ATOM 1288 C CA . MET A 1 161 ? 15.700 -12.657 -13.163 1.00 83.88 161 MET A CA 1
ATOM 1289 C C . MET A 1 161 ? 17.198 -12.423 -13.379 1.00 83.88 161 MET A C 1
ATOM 1291 O O . MET A 1 161 ? 17.575 -11.927 -14.433 1.00 83.88 161 MET A O 1
ATOM 1295 N N . LEU A 1 162 ? 18.034 -12.739 -12.386 1.00 78.62 162 LEU A N 1
ATOM 1296 C CA . LEU A 1 162 ? 19.482 -12.483 -12.398 1.00 78.62 162 LEU A CA 1
ATOM 1297 C C . LEU A 1 162 ? 20.329 -13.729 -12.721 1.00 78.62 162 LEU A C 1
ATOM 1299 O O . LEU A 1 162 ? 21.534 -13.727 -12.472 1.00 78.62 162 LEU A O 1
ATOM 1303 N N . VAL A 1 163 ? 19.698 -14.790 -13.231 1.00 62.50 163 VAL A N 1
ATOM 1304 C CA . VAL A 1 163 ? 20.349 -16.043 -13.656 1.00 62.50 163 VAL A CA 1
ATOM 1305 C C . VAL A 1 163 ? 20.493 -16.077 -15.167 1.00 62.50 163 VAL A C 1
ATOM 1307 O O . VAL A 1 163 ? 19.511 -15.712 -15.849 1.00 62.50 163 VAL A O 1
#

pLDDT: mean 88.09, std 8.26, range [56.62, 97.69]

Organism: Klebsiella pneumoniae (NCBI:txid573)

Secondary structure (DSSP, 8-state):
-HHHHHHHHHHHHHHHTTHHHHTTT-GGG-HHHHHHHHHHHHHHHHHHHHHT-TTSTTSHHHH-S-HHHHHHHHHHHHT--HHHHHHHHHHHHHIIIIIIIS--GGGTTTT-PPPSHHHHHHHHHHHHHHHHT--TT----S-S-HHHHHHHHHHHHHHHH--

Foldseek 3Di:
DLLLLLQLVLLLVLLVVCQCVVCPPVPPPSVSVVVSVVSLLVSLVVLCLADNDPVRCNHLVNVPVPPVVLVVLLCVQLVHDPVRVVVLNVLSNCCNVQVRPPNPVVCPPPPSRGDCPSSNSSSLSSVQVVVVPDDPPDDDPDDNRSNVVSNVSSVVVVVVVVD